Protein AF-A0A967HGJ2-F1 (afdb_monomer)

Sequence (75 aa):
MTDYLLVIALGAIALGAVAFPFLAGTDRYDDPAELDADIARYREALDAGTVCARCRHANAPDARFCGDCGRALDE

Mean predicted aligned error: 6.52 Å

Structure (mmCIF, N/CA/C/O backbone):
data_AF-A0A967HGJ2-F1
#
_entry.id   AF-A0A967HGJ2-F1
#
loop_
_atom_site.group_PDB
_atom_site.id
_atom_site.type_symbol
_atom_site.label_atom_id
_atom_site.label_alt_id
_atom_site.label_comp_id
_atom_site.label_asym_id
_atom_site.label_entity_id
_atom_site.label_seq_id
_atom_site.pdbx_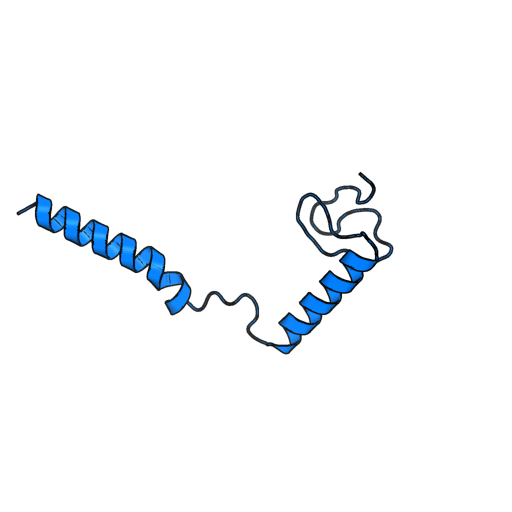PDB_ins_code
_atom_site.Cartn_x
_atom_site.Cartn_y
_atom_site.Cartn_z
_atom_site.occupancy
_atom_site.B_iso_or_equiv
_atom_site.auth_seq_id
_atom_site.auth_comp_id
_atom_site.auth_asym_id
_atom_site.auth_atom_id
_atom_site.pdbx_PDB_model_num
ATOM 1 N N . MET A 1 1 ? 11.095 10.392 -48.131 1.00 73.81 1 MET A N 1
ATOM 2 C CA . MET A 1 1 ? 12.282 10.093 -47.290 1.00 73.81 1 MET A CA 1
ATOM 3 C C . MET A 1 1 ? 12.061 10.573 -45.860 1.00 73.81 1 MET A C 1
ATOM 5 O O . MET A 1 1 ? 12.218 9.771 -44.953 1.00 73.81 1 MET A O 1
ATOM 9 N N . THR A 1 2 ? 11.604 11.812 -45.661 1.00 85.50 2 THR A N 1
ATOM 10 C CA . THR A 1 2 ? 11.238 12.365 -44.344 1.00 85.50 2 THR A CA 1
ATOM 11 C C . THR A 1 2 ? 10.134 11.581 -43.622 1.00 85.50 2 THR A C 1
ATOM 13 O O . THR A 1 2 ? 10.272 11.317 -42.433 1.00 85.50 2 THR A O 1
ATOM 16 N N . ASP A 1 3 ? 9.100 11.114 -44.331 1.00 89.19 3 ASP A N 1
ATOM 17 C CA . ASP A 1 3 ? 7.987 10.375 -43.702 1.00 89.19 3 ASP A CA 1
ATOM 18 C C . ASP A 1 3 ? 8.417 9.025 -43.110 1.00 89.19 3 ASP A C 1
ATOM 20 O O . ASP A 1 3 ? 8.007 8.660 -42.013 1.00 89.19 3 ASP A O 1
ATOM 24 N N . TYR A 1 4 ? 9.312 8.301 -43.787 1.00 93.44 4 TYR A N 1
ATOM 25 C CA . TYR A 1 4 ? 9.858 7.040 -43.273 1.00 93.44 4 TYR A CA 1
ATOM 26 C C . TYR A 1 4 ? 10.735 7.255 -42.039 1.00 93.44 4 TYR A C 1
ATOM 28 O O . TYR A 1 4 ? 10.647 6.486 -41.086 1.00 93.44 4 TYR A O 1
ATOM 36 N N . LEU A 1 5 ? 11.553 8.312 -42.034 1.00 94.44 5 LEU A N 1
ATOM 37 C CA . LEU A 1 5 ? 12.369 8.668 -40.870 1.00 94.44 5 LEU A CA 1
ATOM 38 C C . LEU A 1 5 ? 11.498 9.007 -39.661 1.00 94.44 5 LEU A C 1
ATOM 40 O O . LEU A 1 5 ? 11.811 8.589 -38.549 1.00 94.44 5 LEU A O 1
ATOM 44 N N . LEU A 1 6 ? 10.384 9.705 -39.885 1.00 94.62 6 LEU A N 1
ATOM 45 C CA . LEU A 1 6 ? 9.419 10.013 -38.838 1.00 94.62 6 LEU A CA 1
ATOM 46 C C . LEU A 1 6 ? 8.778 8.738 -38.270 1.00 94.62 6 LEU A C 1
ATOM 48 O O . LEU A 1 6 ? 8.739 8.571 -37.054 1.00 94.62 6 LEU A O 1
ATOM 52 N N . VAL A 1 7 ? 8.343 7.806 -39.122 1.00 95.06 7 VAL A N 1
ATOM 53 C CA . VAL A 1 7 ? 7.761 6.530 -38.667 1.00 95.06 7 VAL A CA 1
ATOM 54 C C . VAL A 1 7 ? 8.777 5.694 -37.884 1.00 95.06 7 VAL A C 1
ATOM 56 O O . VAL A 1 7 ? 8.440 5.150 -36.834 1.00 95.06 7 VAL A O 1
ATOM 59 N N . ILE A 1 8 ? 10.029 5.622 -38.344 1.00 96.38 8 ILE A N 1
ATOM 60 C CA . ILE A 1 8 ? 11.098 4.887 -37.651 1.00 96.38 8 ILE A CA 1
ATOM 61 C C . ILE A 1 8 ? 11.397 5.516 -36.287 1.00 96.38 8 ILE A C 1
ATOM 63 O O . ILE A 1 8 ? 11.495 4.796 -35.295 1.00 96.38 8 ILE A O 1
ATOM 67 N N . ALA A 1 9 ? 11.508 6.845 -36.218 1.00 96.88 9 ALA A N 1
ATOM 68 C CA . ALA A 1 9 ? 11.757 7.549 -34.964 1.00 96.88 9 ALA A CA 1
ATOM 69 C C . ALA A 1 9 ? 10.621 7.320 -33.956 1.00 96.88 9 ALA A C 1
ATOM 71 O O . ALA A 1 9 ? 10.883 6.978 -32.804 1.00 96.88 9 ALA A O 1
ATOM 72 N N . LEU A 1 10 ? 9.362 7.432 -34.392 1.00 97.25 10 LEU A N 1
ATOM 73 C CA . LEU A 1 10 ? 8.202 7.152 -33.545 1.00 97.25 10 LEU A CA 1
ATOM 74 C C . LEU A 1 10 ? 8.167 5.690 -33.083 1.00 97.25 10 LEU A C 1
ATOM 76 O O . LEU A 1 10 ? 7.893 5.430 -31.914 1.00 97.25 10 LEU A O 1
ATOM 80 N N . GLY A 1 11 ? 8.501 4.744 -33.963 1.00 96.56 11 GLY A N 1
ATOM 81 C CA . GLY A 1 11 ? 8.605 3.327 -33.615 1.00 96.56 11 GLY A CA 1
ATOM 82 C C . GLY A 1 11 ? 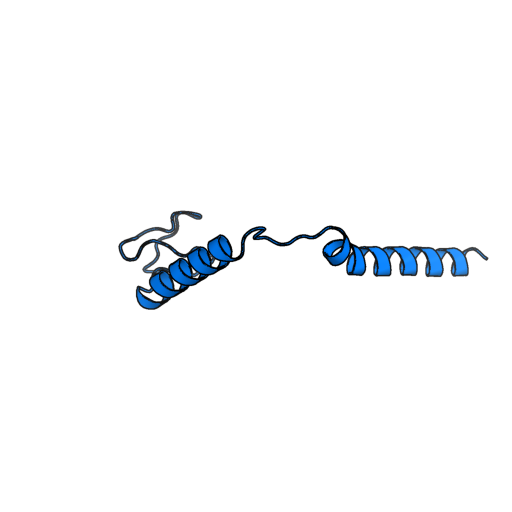9.690 3.051 -32.573 1.00 96.56 11 GLY A C 1
ATOM 83 O O . GLY A 1 11 ? 9.440 2.336 -31.606 1.00 96.56 11 GLY A O 1
ATOM 84 N N . ALA A 1 12 ? 10.868 3.660 -32.717 1.00 96.06 12 ALA A N 1
ATOM 85 C CA . ALA A 1 12 ? 11.958 3.534 -31.752 1.00 96.06 12 ALA A CA 1
ATOM 86 C C . ALA A 1 12 ? 11.604 4.152 -30.391 1.00 96.06 12 ALA A C 1
ATOM 88 O O . ALA A 1 12 ? 11.891 3.550 -29.359 1.00 96.06 12 ALA A O 1
ATOM 89 N N . ILE A 1 13 ? 10.938 5.313 -30.377 1.00 96.38 13 ILE A N 1
ATOM 90 C CA . ILE A 1 13 ? 10.454 5.951 -29.144 1.00 96.38 13 ILE A CA 1
ATOM 91 C C . ILE A 1 13 ? 9.415 5.065 -28.454 1.00 96.38 13 ILE A C 1
ATOM 93 O O . ILE A 1 13 ? 9.516 4.836 -27.252 1.00 96.38 13 ILE A O 1
ATOM 97 N N . ALA A 1 14 ? 8.442 4.536 -29.200 1.00 96.25 14 ALA A N 1
ATOM 98 C CA . ALA A 1 14 ? 7.413 3.658 -28.652 1.00 96.25 14 ALA A CA 1
ATOM 99 C C . ALA A 1 14 ? 8.013 2.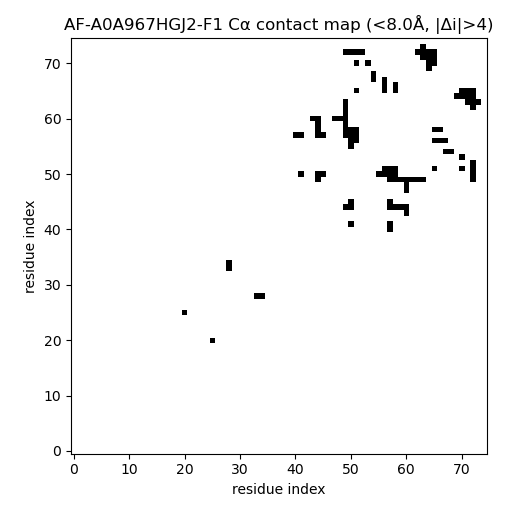361 -28.086 1.00 96.25 14 ALA A C 1
ATOM 101 O O . ALA A 1 14 ? 7.706 1.984 -26.956 1.00 96.25 14 ALA A O 1
ATOM 102 N N . LEU A 1 15 ? 8.915 1.712 -28.831 1.00 94.88 15 LEU A N 1
ATOM 103 C CA . LEU A 1 15 ? 9.643 0.533 -28.357 1.00 94.88 15 LEU A CA 1
ATOM 104 C C . LEU A 1 15 ? 10.469 0.849 -27.112 1.00 94.88 15 LEU A C 1
ATOM 106 O O . LEU A 1 15 ? 10.420 0.092 -26.149 1.00 94.88 15 LEU A O 1
ATOM 110 N N . GLY A 1 16 ? 11.182 1.975 -27.107 1.00 94.44 16 GLY A N 1
ATOM 111 C CA . GLY A 1 16 ? 11.951 2.437 -25.958 1.00 94.44 16 GLY A CA 1
ATOM 112 C C . GLY A 1 16 ? 11.073 2.646 -24.728 1.00 94.44 16 GLY A C 1
ATOM 113 O O . GLY A 1 16 ? 11.381 2.105 -23.676 1.00 94.44 16 GLY A O 1
ATOM 114 N N . ALA A 1 17 ? 9.946 3.348 -24.856 1.00 92.69 17 ALA A N 1
ATOM 115 C CA . ALA A 1 17 ? 9.030 3.606 -23.743 1.00 92.69 17 ALA A CA 1
ATOM 116 C C . ALA A 1 17 ? 8.466 2.317 -23.118 1.00 92.69 17 ALA A C 1
ATOM 118 O O . ALA A 1 17 ? 8.276 2.256 -21.906 1.00 92.69 17 ALA A O 1
ATOM 119 N N . VAL A 1 18 ? 8.226 1.284 -23.932 1.00 92.94 18 VAL A N 1
ATOM 120 C CA . VAL A 1 18 ? 7.712 -0.012 -23.465 1.00 92.94 18 VAL A CA 1
ATOM 121 C C . VAL A 1 18 ? 8.823 -0.904 -22.914 1.00 92.94 18 VAL A C 1
ATOM 123 O O . VAL A 1 18 ? 8.616 -1.569 -21.906 1.00 92.94 18 VAL A O 1
ATOM 126 N N . ALA A 1 19 ? 9.996 -0.934 -23.548 1.00 92.19 19 ALA A N 1
ATOM 127 C CA . ALA A 1 19 ? 11.107 -1.792 -23.141 1.00 92.19 19 ALA A CA 1
ATOM 128 C C . ALA A 1 19 ? 11.893 -1.228 -21.945 1.00 92.19 19 ALA A C 1
ATOM 130 O O . ALA A 1 19 ? 12.459 -1.994 -21.168 1.00 92.19 19 ALA A O 1
ATOM 131 N N . PHE A 1 20 ? 11.926 0.096 -21.776 1.00 88.69 20 PHE A N 1
ATOM 132 C CA . PHE A 1 20 ? 12.745 0.767 -20.767 1.00 88.69 20 PHE A CA 1
ATOM 133 C C . PHE A 1 20 ? 12.468 0.310 -19.326 1.00 88.69 20 PHE A C 1
ATOM 135 O O . PHE A 1 20 ? 13.444 0.013 -18.648 1.00 88.69 20 PHE A O 1
ATOM 142 N N . PRO A 1 21 ? 11.216 0.163 -18.843 1.00 83.81 21 PRO A N 1
ATOM 143 C CA . PRO A 1 21 ? 10.960 -0.310 -17.478 1.00 83.81 21 PRO A CA 1
ATOM 144 C C . PRO A 1 21 ? 11.545 -1.702 -17.196 1.00 83.81 21 PRO A C 1
ATOM 146 O O . PRO A 1 21 ? 12.072 -1.947 -16.115 1.00 83.81 21 PRO A O 1
ATOM 149 N N . PHE A 1 22 ? 11.510 -2.594 -18.192 1.00 82.69 22 PHE A N 1
ATOM 150 C CA . PHE A 1 22 ? 12.062 -3.946 -18.081 1.00 82.69 22 PHE A CA 1
ATOM 151 C C . PHE A 1 22 ? 13.592 -3.952 -18.084 1.00 82.69 22 PHE A C 1
ATOM 153 O O . PHE A 1 22 ? 14.204 -4.765 -17.401 1.00 82.69 22 PHE A O 1
ATOM 160 N N . LEU A 1 23 ? 14.216 -3.047 -18.844 1.00 86.06 23 LEU A N 1
ATOM 161 C CA . LEU A 1 23 ? 15.675 -2.920 -18.904 1.00 86.06 23 LEU A CA 1
ATOM 162 C C . LEU A 1 23 ? 16.248 -2.164 -17.701 1.00 86.06 23 LEU A C 1
ATOM 164 O O . LEU A 1 23 ? 17.350 -2.469 -17.257 1.00 86.06 23 LEU A O 1
ATOM 168 N N . ALA A 1 24 ? 15.516 -1.174 -17.193 1.00 85.06 24 ALA A N 1
ATOM 169 C CA . ALA A 1 24 ? 15.930 -0.334 -16.076 1.00 85.06 24 ALA A CA 1
ATOM 170 C C . ALA A 1 24 ? 15.722 -1.001 -14.708 1.00 85.06 24 ALA A C 1
ATOM 172 O O . ALA A 1 24 ? 16.216 -0.468 -13.721 1.00 85.06 24 ALA A O 1
ATOM 173 N N . GLY A 1 25 ? 15.016 -2.139 -14.645 1.00 73.75 25 GLY A N 1
ATOM 174 C CA . GLY A 1 25 ? 14.823 -2.899 -13.410 1.00 73.75 25 GLY A CA 1
ATOM 175 C C . GLY A 1 25 ? 14.102 -2.084 -12.342 1.00 73.75 25 GLY A C 1
ATOM 176 O O . GLY A 1 25 ? 14.643 -1.857 -11.269 1.00 73.75 25 GLY A O 1
ATOM 177 N N . THR A 1 26 ? 12.890 -1.607 -12.633 1.00 77.75 26 THR A N 1
ATOM 178 C CA . THR A 1 26 ? 12.110 -0.784 -11.691 1.00 77.75 26 THR A CA 1
ATOM 179 C C . THR A 1 26 ? 11.426 -1.613 -10.604 1.00 77.75 26 THR A C 1
ATOM 181 O O . THR A 1 26 ? 10.281 -1.316 -10.248 1.00 77.75 26 THR A O 1
ATOM 184 N N . ASP A 1 27 ? 12.063 -2.686 -10.134 1.00 82.31 27 ASP A N 1
ATOM 185 C CA . ASP A 1 27 ? 11.471 -3.445 -9.045 1.00 82.31 27 ASP A CA 1
ATOM 186 C C . ASP A 1 27 ? 11.448 -2.566 -7.797 1.00 82.31 27 ASP A C 1
ATOM 188 O O . ASP A 1 27 ? 12.384 -1.823 -7.503 1.00 82.31 27 ASP A O 1
ATOM 192 N N . ARG A 1 28 ? 10.310 -2.569 -7.112 1.00 81.81 28 ARG A N 1
ATOM 193 C CA . ARG A 1 28 ? 10.144 -1.762 -5.905 1.00 81.81 28 ARG A CA 1
ATOM 194 C C . ARG A 1 28 ? 10.883 -2.395 -4.726 1.00 81.81 28 ARG A C 1
ATOM 196 O O . ARG A 1 28 ? 11.207 -1.676 -3.786 1.00 81.81 28 ARG A O 1
ATOM 203 N N . TYR A 1 29 ? 11.111 -3.706 -4.786 1.00 89.94 29 TYR A N 1
ATOM 204 C CA . TYR A 1 29 ? 11.726 -4.495 -3.730 1.00 89.94 29 TYR A CA 1
ATOM 205 C C . TYR A 1 29 ? 12.902 -5.273 -4.319 1.00 89.94 29 TYR A C 1
ATOM 207 O O . TYR A 1 29 ? 12.713 -6.134 -5.173 1.00 89.94 29 TYR A O 1
ATOM 215 N N . ASP A 1 30 ? 14.111 -4.983 -3.843 1.00 89.50 30 ASP A N 1
ATOM 216 C CA . ASP A 1 30 ? 15.314 -5.740 -4.212 1.00 89.50 30 ASP A CA 1
ATOM 217 C C . ASP A 1 30 ? 15.435 -7.054 -3.407 1.00 89.50 30 ASP A C 1
ATOM 219 O O . ASP A 1 30 ? 16.135 -7.981 -3.819 1.00 89.50 30 ASP A O 1
ATOM 223 N N . ASP A 1 31 ? 14.739 -7.148 -2.264 1.00 92.00 31 ASP A N 1
ATOM 224 C CA . ASP A 1 31 ? 14.720 -8.305 -1.363 1.00 92.00 31 ASP A CA 1
ATOM 225 C C . ASP A 1 31 ? 13.305 -8.921 -1.271 1.00 92.00 31 ASP A C 1
ATOM 227 O O . ASP A 1 31 ? 12.369 -8.256 -0.809 1.00 92.00 31 ASP A O 1
ATOM 231 N N . PRO A 1 32 ? 13.121 -10.205 -1.642 1.00 93.19 32 PRO A N 1
ATOM 232 C CA . PRO A 1 32 ? 11.849 -10.908 -1.478 1.00 93.19 32 PRO A CA 1
ATOM 233 C C . PRO A 1 32 ? 11.307 -10.901 -0.041 1.00 93.19 32 PRO A C 1
ATOM 235 O O . PRO A 1 32 ? 10.093 -10.873 0.150 1.00 93.19 32 PRO A O 1
ATOM 238 N N . ALA A 1 33 ? 12.179 -10.897 0.972 1.00 95.88 33 ALA A N 1
ATOM 239 C CA . ALA A 1 33 ? 11.748 -10.860 2.367 1.00 95.88 33 ALA A CA 1
ATOM 240 C C . ALA A 1 33 ? 11.093 -9.518 2.739 1.00 95.88 33 ALA A C 1
ATOM 242 O O . ALA A 1 33 ? 10.153 -9.490 3.536 1.00 95.88 33 ALA A O 1
ATOM 243 N N . GLU A 1 34 ? 11.551 -8.409 2.149 1.00 95.19 34 GLU A N 1
ATOM 244 C CA . GLU A 1 34 ? 10.935 -7.091 2.332 1.00 95.19 34 GLU A CA 1
ATOM 245 C C . GLU A 1 34 ? 9.544 -7.043 1.690 1.00 95.19 34 GLU A C 1
ATOM 247 O O . GLU A 1 34 ? 8.594 -6.550 2.302 1.00 95.19 34 GLU A O 1
ATOM 252 N N . LEU A 1 35 ? 9.403 -7.623 0.493 1.00 94.00 35 LEU A N 1
ATOM 253 C CA . LEU A 1 35 ? 8.110 -7.762 -0.175 1.00 94.00 35 LEU A CA 1
ATOM 254 C C . LEU A 1 35 ? 7.124 -8.576 0.677 1.00 94.00 35 LEU A C 1
ATOM 256 O O . LEU A 1 35 ? 5.987 -8.149 0.878 1.00 94.00 35 LEU A O 1
ATOM 260 N N . ASP A 1 36 ? 7.552 -9.723 1.207 1.00 97.12 36 ASP A N 1
ATOM 261 C CA . ASP A 1 36 ? 6.710 -10.569 2.060 1.00 97.12 36 ASP A CA 1
ATOM 262 C C . ASP A 1 36 ? 6.285 -9.849 3.348 1.00 97.12 36 ASP A C 1
ATOM 264 O O . ASP A 1 36 ? 5.121 -9.940 3.759 1.00 97.12 36 ASP A O 1
ATOM 268 N N . ALA A 1 37 ? 7.197 -9.090 3.966 1.00 96.31 37 ALA A N 1
ATOM 269 C CA . ALA A 1 37 ? 6.891 -8.268 5.132 1.00 96.31 37 ALA A CA 1
ATOM 270 C C . ALA A 1 37 ? 5.862 -7.174 4.807 1.00 96.31 37 ALA A C 1
ATOM 272 O O . ALA A 1 37 ? 4.929 -6.947 5.584 1.00 96.31 37 ALA A O 1
ATOM 273 N N . ASP A 1 38 ? 5.979 -6.527 3.645 1.00 95.81 38 ASP A N 1
ATOM 274 C CA . ASP A 1 38 ? 5.010 -5.521 3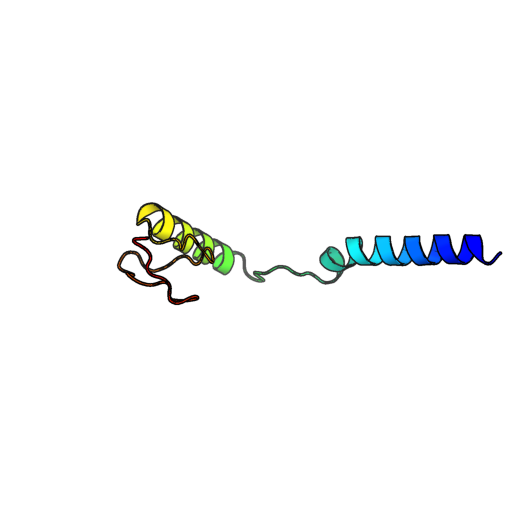.225 1.00 95.81 38 ASP A CA 1
ATOM 275 C C . ASP A 1 38 ? 3.633 -6.144 2.949 1.00 95.81 38 ASP A C 1
ATOM 277 O O . ASP A 1 38 ? 2.613 -5.659 3.441 1.00 95.81 38 ASP A O 1
ATOM 281 N N . ILE A 1 39 ? 3.585 -7.284 2.254 1.00 97.12 39 ILE A N 1
ATOM 282 C CA . ILE A 1 39 ? 2.342 -8.035 2.026 1.00 97.12 39 ILE A CA 1
ATOM 283 C C . ILE A 1 39 ? 1.668 -8.393 3.358 1.00 97.12 39 ILE A C 1
ATOM 285 O O . ILE A 1 39 ? 0.448 -8.255 3.483 1.00 97.12 39 ILE A O 1
ATOM 289 N N . ALA A 1 40 ? 2.435 -8.845 4.354 1.00 97.62 40 ALA A N 1
ATOM 290 C CA . ALA A 1 40 ? 1.909 -9.161 5.680 1.00 97.62 40 ALA A CA 1
ATOM 291 C C . ALA A 1 40 ? 1.286 -7.928 6.356 1.00 97.62 40 ALA A C 1
ATOM 293 O O . ALA A 1 40 ? 0.149 -8.006 6.824 1.00 97.62 40 ALA A O 1
ATOM 294 N N . ARG A 1 41 ? 1.9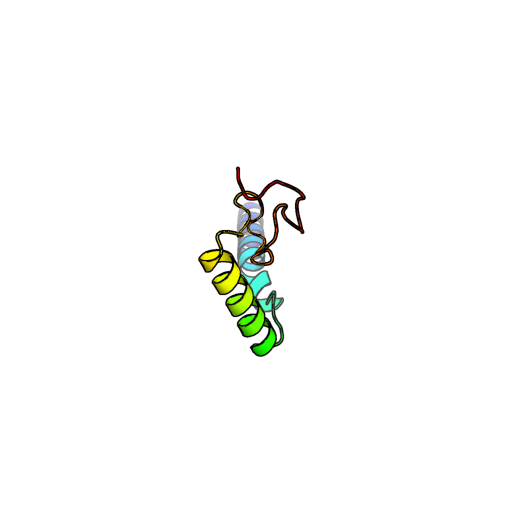71 -6.778 6.314 1.00 97.12 41 ARG A N 1
ATOM 295 C CA . ARG A 1 41 ? 1.456 -5.497 6.825 1.00 97.12 41 ARG A CA 1
ATOM 296 C C . ARG A 1 41 ? 0.136 -5.098 6.160 1.00 97.12 41 ARG A C 1
ATOM 298 O O . ARG A 1 41 ? -0.798 -4.673 6.835 1.00 97.12 41 ARG A O 1
ATOM 305 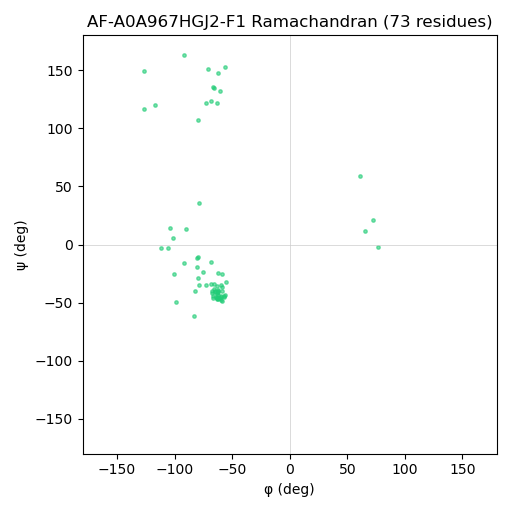N N . TYR A 1 42 ? 0.037 -5.242 4.839 1.00 97.62 42 TYR A N 1
ATOM 306 C CA . TYR A 1 42 ? -1.199 -4.935 4.115 1.00 97.62 42 TYR A CA 1
ATOM 307 C C . TYR A 1 42 ? -2.352 -5.861 4.500 1.00 97.62 42 TYR A C 1
ATOM 309 O O . TYR A 1 42 ? -3.480 -5.391 4.631 1.00 97.62 42 TYR A O 1
ATOM 317 N N . ARG A 1 43 ? -2.092 -7.159 4.688 1.00 98.31 43 ARG A N 1
ATOM 318 C CA . ARG A 1 43 ? -3.117 -8.118 5.128 1.00 98.31 43 ARG A CA 1
ATOM 319 C C . ARG A 1 43 ? -3.658 -7.763 6.509 1.00 98.31 43 ARG A C 1
ATOM 321 O O . ARG A 1 43 ? -4.868 -7.679 6.666 1.00 98.31 43 ARG A O 1
ATOM 328 N N . GLU A 1 44 ? -2.778 -7.462 7.458 1.00 98.19 44 GLU A N 1
ATOM 329 C CA . GLU A 1 44 ? -3.179 -7.038 8.802 1.00 98.19 44 GLU A CA 1
ATOM 330 C C . GLU A 1 44 ? -4.037 -5.761 8.770 1.00 98.19 44 GLU A C 1
ATOM 332 O O . GLU A 1 44 ? -5.091 -5.704 9.401 1.00 98.19 44 GLU A O 1
ATOM 337 N N . ALA A 1 45 ? -3.646 -4.759 7.975 1.00 97.44 45 ALA A N 1
ATOM 338 C CA . ALA A 1 45 ? -4.430 -3.533 7.823 1.00 97.44 45 ALA A CA 1
ATOM 339 C C . ALA A 1 45 ? -5.792 -3.771 7.146 1.00 97.44 45 ALA A C 1
ATOM 341 O O . ALA A 1 45 ? -6.763 -3.083 7.459 1.00 97.44 45 ALA A O 1
ATOM 342 N N . LEU A 1 46 ? -5.888 -4.719 6.207 1.00 96.62 46 LEU A N 1
ATOM 343 C CA . LEU A 1 46 ? -7.165 -5.100 5.593 1.00 96.62 46 LEU A CA 1
ATOM 344 C C . LEU A 1 46 ? -8.086 -5.772 6.613 1.00 96.62 46 LEU A C 1
ATOM 346 O O . LEU A 1 46 ? -9.253 -5.396 6.698 1.00 96.62 46 LEU A O 1
ATOM 350 N N . ASP A 1 47 ? -7.555 -6.706 7.400 1.00 97.56 47 ASP A N 1
ATOM 351 C CA . ASP A 1 47 ? -8.306 -7.405 8.446 1.00 97.56 47 ASP A CA 1
ATOM 352 C C . ASP A 1 47 ? -8.780 -6.436 9.545 1.00 97.56 47 ASP A C 1
ATOM 354 O O . ASP A 1 47 ? -9.896 -6.563 10.048 1.00 97.56 47 ASP A O 1
ATOM 358 N N . ALA A 1 48 ? -7.968 -5.426 9.875 1.00 96.31 48 ALA A N 1
ATOM 359 C CA . ALA A 1 48 ? -8.312 -4.368 10.824 1.00 96.31 48 ALA A CA 1
ATOM 360 C C . ALA A 1 48 ? -9.198 -3.252 10.234 1.00 96.31 48 ALA A C 1
ATOM 362 O O . ALA A 1 48 ? -9.711 -2.421 10.980 1.00 96.31 48 ALA A O 1
ATOM 363 N N . GLY A 1 49 ? -9.378 -3.200 8.910 1.00 96.19 49 GLY A N 1
ATOM 364 C CA . GLY A 1 49 ? -10.126 -2.132 8.240 1.00 96.19 49 GLY A CA 1
ATOM 365 C C . GLY A 1 49 ? -9.409 -0.775 8.194 1.00 96.19 49 GLY A C 1
ATOM 366 O O . GLY A 1 49 ? -10.055 0.247 7.995 1.00 96.19 49 GLY A O 1
ATOM 367 N N . THR A 1 50 ? -8.084 -0.737 8.343 1.00 97.38 50 THR A N 1
ATOM 368 C CA . THR A 1 50 ? -7.281 0.495 8.456 1.00 97.38 50 THR A CA 1
ATOM 369 C C . THR A 1 50 ? -6.501 0.848 7.182 1.00 97.38 50 THR A C 1
ATOM 371 O O . THR A 1 50 ? -5.614 1.712 7.189 1.00 97.38 50 THR A O 1
ATOM 374 N N . VAL A 1 51 ? -6.824 0.230 6.040 1.00 97.62 51 VAL A N 1
ATOM 375 C CA . VAL A 1 51 ? -6.293 0.659 4.734 1.00 97.62 51 VAL A CA 1
ATOM 376 C C . VAL A 1 51 ? -6.950 1.969 4.312 1.00 97.62 51 VAL A C 1
ATOM 378 O O . VAL A 1 51 ? -8.160 2.044 4.115 1.00 97.62 51 VAL A O 1
ATOM 381 N N . CYS A 1 52 ? -6.143 3.007 4.084 1.00 97.56 52 CYS A N 1
ATOM 382 C CA . CYS A 1 52 ? -6.670 4.308 3.687 1.00 97.56 52 CYS A CA 1
ATOM 383 C C . CYS A 1 52 ? -7.385 4.236 2.326 1.00 97.56 52 CYS A C 1
ATOM 385 O O . CYS A 1 52 ? -6.769 3.941 1.298 1.00 97.56 52 CYS A O 1
ATOM 387 N N . ALA A 1 53 ? -8.667 4.605 2.280 1.00 95.69 53 ALA A N 1
ATOM 388 C CA . ALA A 1 53 ? -9.444 4.641 1.040 1.00 95.69 53 ALA A CA 1
ATOM 389 C C . ALA A 1 53 ? -8.895 5.641 0.002 1.00 95.69 53 ALA A C 1
ATOM 391 O O . ALA A 1 53 ? -9.100 5.466 -1.199 1.00 95.69 53 ALA A O 1
ATOM 392 N N . ARG A 1 54 ? -8.162 6.676 0.444 1.00 96.25 54 ARG A N 1
ATOM 393 C CA . ARG A 1 54 ? -7.591 7.696 -0.443 1.00 96.25 54 ARG A CA 1
ATOM 394 C C . ARG A 1 54 ? -6.270 7.279 -1.080 1.00 96.25 54 ARG A C 1
ATOM 396 O O . ARG A 1 54 ? -6.164 7.319 -2.301 1.00 96.25 54 ARG A O 1
ATOM 403 N N . CYS A 1 55 ? -5.245 7.018 -0.267 1.00 97.44 55 CYS A N 1
ATOM 404 C CA . CYS A 1 55 ? -3.878 6.791 -0.755 1.00 97.44 55 CYS A CA 1
ATOM 405 C C . CYS A 1 55 ? -3.450 5.322 -0.706 1.00 97.44 55 CYS A C 1
ATOM 407 O O . CYS A 1 55 ? -2.359 5.002 -1.158 1.00 97.44 55 CYS A O 1
ATOM 409 N N . ARG A 1 56 ? -4.309 4.431 -0.190 1.00 96.88 56 ARG A N 1
ATOM 410 C CA . ARG A 1 56 ? -4.064 2.989 -0.040 1.00 96.88 56 ARG A CA 1
ATOM 411 C C . ARG A 1 56 ? -2.965 2.600 0.940 1.00 96.88 56 ARG A C 1
ATOM 413 O O . ARG A 1 56 ? -2.634 1.429 1.002 1.00 96.88 56 ARG A O 1
ATOM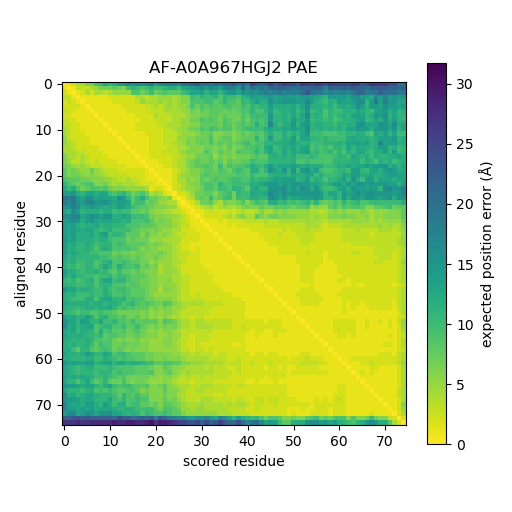 420 N N . HIS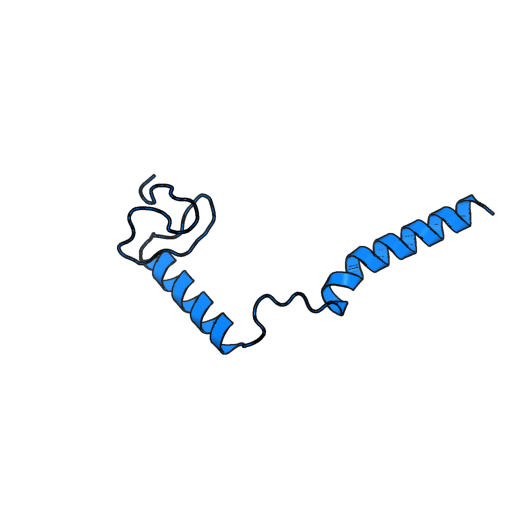 A 1 57 ? -2.459 3.520 1.754 1.00 97.69 57 HIS A N 1
ATOM 421 C CA . HIS A 1 57 ? -1.500 3.168 2.797 1.00 97.69 57 HIS A CA 1
ATOM 422 C C . HIS A 1 57 ? -2.101 2.174 3.809 1.00 97.69 57 HIS A C 1
ATOM 424 O O . HIS A 1 57 ? -3.213 2.397 4.300 1.00 97.69 57 HIS A O 1
ATOM 430 N N . ALA A 1 58 ? -1.358 1.110 4.122 1.00 98.06 58 ALA A N 1
ATOM 431 C CA . ALA A 1 58 ? -1.666 0.165 5.193 1.00 98.06 58 ALA A CA 1
ATOM 432 C C . ALA A 1 58 ? -1.235 0.749 6.543 1.00 98.06 58 ALA A C 1
ATOM 434 O O . ALA A 1 58 ? -0.040 0.865 6.817 1.00 98.06 58 ALA A O 1
ATOM 435 N N . ASN A 1 59 ? -2.204 1.160 7.360 1.00 97.94 59 ASN A N 1
ATOM 436 C CA . ASN A 1 59 ? -1.933 1.738 8.675 1.00 97.94 59 ASN A CA 1
ATOM 437 C C . ASN A 1 59 ? -1.944 0.654 9.758 1.00 97.94 59 ASN A C 1
ATOM 439 O O . ASN A 1 59 ? -2.472 -0.436 9.552 1.00 97.94 59 ASN A O 1
ATOM 443 N N . ALA A 1 60 ? -1.383 0.976 10.925 1.00 96.81 60 ALA A N 1
ATOM 444 C CA . ALA A 1 60 ? -1.475 0.110 12.096 1.00 96.81 60 ALA A CA 1
ATOM 445 C C . ALA A 1 60 ? -2.950 -0.192 12.453 1.00 96.81 60 ALA A C 1
ATOM 447 O O . ALA A 1 60 ? -3.820 0.637 12.164 1.00 96.81 60 ALA A O 1
ATOM 448 N N . PRO A 1 61 ? -3.249 -1.339 13.088 1.00 95.12 61 PRO A N 1
ATOM 449 C CA . PRO A 1 61 ? -4.623 -1.744 13.409 1.00 95.12 61 PRO A CA 1
ATOM 450 C C . PRO A 1 61 ? -5.399 -0.761 14.295 1.00 95.12 61 PRO A C 1
ATOM 452 O O . PRO A 1 61 ? -6.623 -0.733 14.264 1.00 95.12 61 PRO A O 1
ATOM 455 N N . ASP A 1 62 ? -4.699 0.040 15.098 1.00 94.81 62 ASP A N 1
ATOM 456 C CA . ASP A 1 62 ? -5.259 1.022 16.030 1.00 94.81 62 ASP A CA 1
ATOM 457 C C . ASP A 1 62 ? -5.189 2.470 15.508 1.00 94.81 62 ASP A C 1
ATOM 459 O O . ASP A 1 62 ? -5.540 3.420 16.219 1.00 94.81 62 ASP A O 1
ATOM 463 N N . ALA A 1 63 ? -4.745 2.660 14.262 1.00 96.69 63 ALA A N 1
ATOM 464 C CA . ALA A 1 63 ? -4.647 3.975 13.650 1.00 96.69 63 ALA A CA 1
ATOM 465 C C . ALA A 1 63 ? -6.035 4.593 13.428 1.00 96.69 63 ALA A C 1
ATOM 467 O O . ALA A 1 63 ? -6.942 3.957 12.904 1.00 96.69 63 ALA A O 1
ATOM 468 N N . ARG A 1 64 ? -6.176 5.879 13.770 1.00 96.00 64 ARG A N 1
ATOM 469 C CA . ARG A 1 64 ? -7.388 6.680 13.487 1.00 96.00 64 ARG A CA 1
ATOM 470 C C . ARG A 1 64 ? -7.239 7.591 12.272 1.00 96.00 64 ARG A C 1
ATOM 472 O O . ARG A 1 64 ? -8.219 7.974 11.640 1.00 96.00 64 ARG A O 1
ATOM 479 N N . PHE A 1 65 ? -5.998 7.952 11.959 1.00 97.62 65 PHE A N 1
ATOM 480 C CA . PHE A 1 65 ? -5.631 8.788 10.825 1.00 97.62 65 PHE A CA 1
ATOM 481 C C . PHE A 1 65 ? -4.569 8.074 9.999 1.00 97.62 65 PHE A C 1
ATOM 483 O O . PHE A 1 65 ? -3.744 7.332 10.531 1.00 97.62 65 PHE A O 1
ATOM 490 N N . CYS A 1 66 ? -4.569 8.327 8.697 1.00 98.25 66 CYS A N 1
ATOM 491 C CA . CYS A 1 66 ? -3.578 7.793 7.789 1.00 98.25 66 CYS A CA 1
ATOM 492 C C . CYS A 1 66 ? -2.204 8.420 8.063 1.00 98.25 66 CYS A C 1
ATOM 494 O O . CYS A 1 66 ? -2.058 9.637 7.962 1.00 98.25 66 CYS A O 1
ATOM 496 N N . GLY A 1 67 ? -1.190 7.594 8.330 1.00 97.25 67 GLY A N 1
ATOM 497 C CA . GLY A 1 67 ? 0.185 8.048 8.579 1.00 97.25 67 GLY A CA 1
ATOM 498 C C . GLY A 1 67 ? 0.892 8.649 7.358 1.00 97.25 67 GLY A C 1
ATOM 499 O O . GLY A 1 67 ? 1.902 9.325 7.514 1.00 97.25 67 GLY A O 1
ATOM 500 N N . ASP A 1 68 ? 0.354 8.431 6.157 1.00 98.12 68 ASP A N 1
ATOM 501 C CA . ASP A 1 68 ? 0.914 8.927 4.896 1.00 98.12 68 ASP A CA 1
ATOM 502 C C . ASP A 1 68 ? 0.220 10.211 4.411 1.00 98.12 68 ASP A C 1
ATOM 504 O O . ASP A 1 68 ? 0.870 11.212 4.123 1.00 98.12 68 ASP A O 1
ATOM 508 N N . CYS A 1 69 ? -1.120 10.224 4.365 1.00 98.00 69 CYS A N 1
ATOM 509 C CA . CYS A 1 69 ? -1.875 11.359 3.819 1.00 98.00 69 CYS A CA 1
ATOM 510 C C . CYS A 1 69 ? -2.691 12.168 4.845 1.00 98.00 69 CYS A C 1
ATOM 512 O O . CYS A 1 69 ? -3.331 13.147 4.459 1.00 98.00 69 CYS A O 1
ATOM 514 N N . GLY A 1 70 ? -2.712 11.764 6.121 1.00 97.12 70 GLY A N 1
ATOM 515 C CA . GLY A 1 70 ? -3.328 12.502 7.235 1.00 97.12 70 GLY A CA 1
ATOM 516 C C . GLY A 1 70 ? -4.859 12.450 7.350 1.00 97.12 70 GLY A C 1
ATOM 517 O O . GLY A 1 70 ? -5.411 13.026 8.283 1.00 97.12 70 GLY A O 1
ATOM 518 N N . ARG A 1 71 ? -5.570 11.786 6.429 1.00 97.12 71 ARG A N 1
ATOM 519 C CA . ARG A 1 71 ? -7.042 11.641 6.477 1.00 97.12 71 ARG A CA 1
ATOM 520 C C . ARG A 1 71 ? -7.500 10.701 7.591 1.00 97.12 71 ARG A C 1
ATOM 522 O O . ARG A 1 71 ? -6.777 9.763 7.907 1.00 97.12 71 ARG A O 1
ATOM 529 N N . ALA A 1 72 ? -8.701 10.914 8.126 1.00 96.94 72 ALA A N 1
ATOM 530 C CA . ALA A 1 72 ? -9.338 9.944 9.016 1.00 96.94 72 ALA A CA 1
ATOM 531 C C . ALA A 1 72 ? -9.588 8.614 8.277 1.00 96.94 72 ALA A C 1
ATOM 533 O O . ALA A 1 72 ? -9.783 8.611 7.060 1.00 96.94 72 ALA A O 1
ATOM 534 N N . LEU A 1 73 ? -9.514 7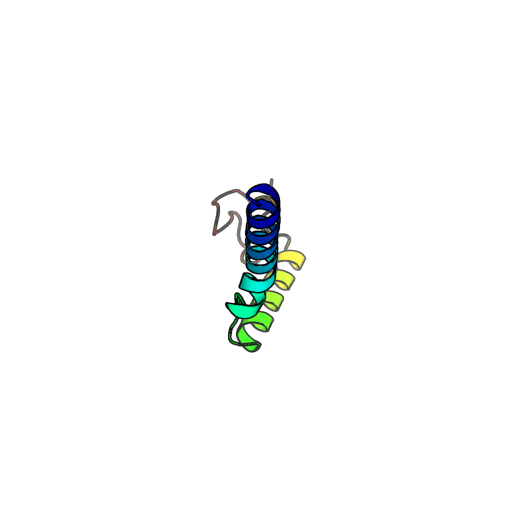.492 8.997 1.00 95.12 73 LEU A N 1
ATOM 535 C CA . LEU A 1 73 ? -9.766 6.153 8.442 1.00 95.12 73 LEU A CA 1
ATOM 536 C C . LEU A 1 73 ? -11.233 5.712 8.588 1.00 95.12 73 LEU A C 1
ATOM 538 O O . LEU A 1 73 ? -11.661 4.820 7.865 1.00 95.12 73 LEU A O 1
ATOM 542 N N . ASP A 1 74 ? -11.994 6.389 9.450 1.00 78.06 74 ASP A N 1
ATOM 543 C CA . ASP A 1 74 ? -13.397 6.090 9.770 1.00 78.06 74 ASP A CA 1
ATOM 544 C C . ASP A 1 74 ? -14.407 6.832 8.857 1.00 78.06 74 ASP A C 1
ATOM 546 O O . ASP A 1 74 ? -15.592 6.913 9.188 1.00 78.06 74 ASP A O 1
ATOM 550 N N . GLU A 1 75 ? -13.943 7.420 7.746 1.00 55.47 75 GLU A N 1
ATOM 551 C CA . GLU A 1 75 ? -14.761 8.162 6.761 1.00 55.47 75 GLU A CA 1
ATOM 552 C C . GLU A 1 75 ? -15.094 7.346 5.505 1.00 55.47 75 GLU A C 1
ATOM 554 O O . GLU A 1 75 ? -14.173 6.728 4.919 1.00 55.47 75 GLU A O 1
#

Foldseek 3Di:
DVVVVVVVVVVVVVCCVVCVCVVVVPDPDPDPVVVVVVVVLLVQQVVLQNQAPPPRDRDDSPDQADPPPGHGSVD

Nearest PDB structures (foldseek):
  9azj-assembly1_G  TM=8.865E-01  e=8.394E-01  Homo sapiens
  2wwz-assembly1_C  TM=9.186E-01  e=1.814E+00  Homo sapiens
  7yui-assembly1_B  TM=8.544E-01  e=3.922E+00  Homo sapiens
  3b0a-assembly2_E  TM=9.015E-01  e=6.405E+00  Mus musculus

Solvent-accessible surface area (backbone atoms only — not comparable to full-atom values): 4488 Å² total; per-residue (Å²): 113,68,67,58,53,50,53,51,51,51,48,51,51,54,51,44,69,66,47,43,57,73,74,68,60,75,66,93,57,95,44,72,69,57,46,53,53,50,53,52,48,42,51,52,4,55,77,52,58,25,46,28,89,86,81,61,50,56,30,58,68,85,52,60,48,33,88,85,80,65,46,65,48,92,116

pLDDT: mean 93.08, std 7.32, range [55.47, 98.31]

Secondary structure (DSSP, 8-state):
-HHHHHHHHHHHHHHHHHHHHHHHT--S-SSHHHHHHHHHHHHHHHHHT-B-TTT--B--TT-SB-TTT--BS--

Radius of gyration: 20.95 Å; Cα contacts (8 Å, |Δi|>4): 56; chains: 1; bounding box: 31×23×63 Å